Protein AF-A0A2G1YB17-F1 (afdb_monomer_lite)

Secondary structure (DSSP, 8-state):
-PPPPPPPTT-HHHHH-HHHHHHHHHHHHHHHHTS-PBPTTSSBPHHHHHHHHHHS--TT-

Radius of gyration: 13.98 Å; chains: 1; bounding box: 30×33×36 Å

pLDDT: mean 87.39, std 10.76, range [56.19, 97.44]

Foldseek 3Di:
DDDDDDDDPPDVCCVPPLVNVLVVVQVVCCVVVVHFDADPVRHTDPVVVVVSVVPSCDPPD

Structure (mmCIF, N/CA/C/O backbone):
data_AF-A0A2G1YB17-F1
#
_entry.id   AF-A0A2G1YB17-F1
#
loop_
_atom_site.group_PDB
_atom_site.id
_atom_site.type_symbol
_atom_site.label_atom_id
_atom_site.label_alt_id
_atom_site.label_comp_id
_atom_site.label_asym_id
_atom_site.label_entity_id
_atom_site.label_seq_id
_atom_site.pdbx_PDB_ins_code
_atom_site.Cartn_x
_atom_site.Cartn_y
_atom_site.Cartn_z
_atom_site.occupancy
_atom_site.B_iso_or_equiv
_atom_site.auth_seq_id
_atom_site.auth_comp_id
_atom_site.auth_asym_id
_atom_site.auth_atom_id
_atom_site.pdbx_PDB_model_num
ATOM 1 N N . MET A 1 1 ? -1.879 26.488 13.338 1.00 56.19 1 MET A N 1
ATOM 2 C CA . MET A 1 1 ? -1.311 25.130 13.451 1.00 56.19 1 MET A CA 1
ATOM 3 C C . MET A 1 1 ? 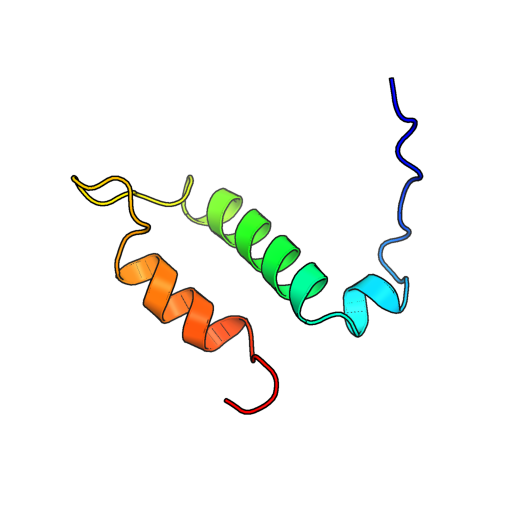-2.385 24.278 14.095 1.00 56.19 1 MET A C 1
ATOM 5 O O . MET A 1 1 ? -2.861 24.667 15.151 1.00 56.19 1 MET A O 1
ATOM 9 N N . ILE A 1 2 ? -2.881 23.255 13.400 1.00 72.06 2 ILE A N 1
ATOM 10 C CA . ILE A 1 2 ? -3.949 22.394 13.928 1.00 72.06 2 ILE A CA 1
ATOM 11 C C . ILE A 1 2 ? -3.287 21.414 14.900 1.00 72.06 2 ILE A C 1
ATOM 13 O O . ILE A 1 2 ? -2.311 20.768 14.525 1.00 72.06 2 ILE A O 1
ATOM 17 N N . GLU A 1 3 ? -3.771 21.344 16.140 1.00 76.69 3 GLU A N 1
ATOM 18 C CA . GLU A 1 3 ? -3.322 20.326 17.092 1.00 76.69 3 GLU A CA 1
ATOM 19 C C . GLU A 1 3 ? -3.838 18.956 16.654 1.00 76.69 3 GLU A C 1
ATOM 21 O O . GLU A 1 3 ? -5.042 18.745 16.495 1.00 76.69 3 GLU A O 1
ATOM 26 N N . PHE A 1 4 ? -2.914 18.018 16.463 1.00 78.00 4 PHE A 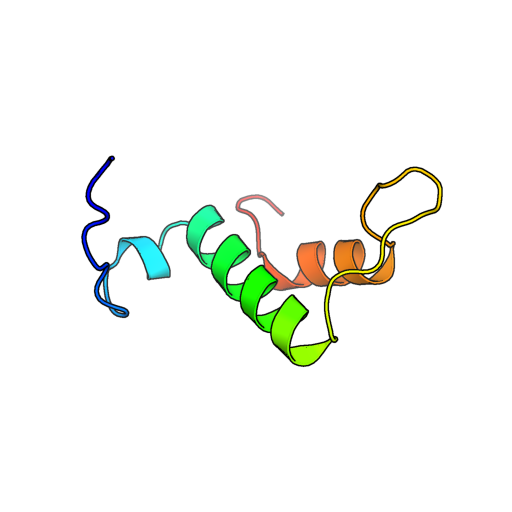N 1
ATOM 27 C CA . PHE A 1 4 ? -3.258 16.623 16.240 1.00 78.00 4 PHE A CA 1
ATOM 28 C C . PHE A 1 4 ? -3.508 15.964 17.591 1.00 78.00 4 PHE A C 1
ATOM 30 O O . PHE A 1 4 ? -2.614 15.911 18.436 1.00 78.00 4 PHE A O 1
ATOM 37 N N . LYS A 1 5 ? -4.724 15.452 17.798 1.00 79.12 5 LYS A N 1
ATOM 38 C CA . LYS A 1 5 ? -4.992 14.579 18.941 1.00 79.12 5 LYS A CA 1
ATOM 39 C C . LYS A 1 5 ? -4.312 13.228 18.708 1.00 79.12 5 LYS A C 1
ATOM 41 O O . LYS A 1 5 ? -4.493 12.665 17.626 1.00 79.12 5 LYS A O 1
ATOM 46 N N . PRO A 1 6 ? -3.562 12.703 19.691 1.00 73.06 6 PRO A N 1
ATOM 47 C CA . PRO A 1 6 ? -3.070 11.340 19.614 1.00 73.06 6 PRO A CA 1
ATOM 48 C C . PRO A 1 6 ? -4.267 10.388 19.551 1.00 73.06 6 PRO A C 1
ATOM 50 O O . PRO A 1 6 ? -5.233 10.537 20.300 1.00 73.06 6 PRO A O 1
ATOM 53 N N . ILE A 1 7 ? -4.204 9.455 18.608 1.00 69.88 7 ILE A N 1
ATOM 54 C CA . ILE A 1 7 ? -5.162 8.364 18.470 1.00 69.88 7 ILE A CA 1
ATOM 55 C C . ILE A 1 7 ? -4.569 7.176 19.221 1.00 69.88 7 ILE A C 1
ATOM 57 O O . ILE A 1 7 ? -3.434 6.779 18.953 1.00 69.88 7 ILE A O 1
ATOM 61 N N . GLU A 1 8 ? -5.327 6.626 20.165 1.00 75.06 8 GLU A N 1
ATOM 62 C CA . GLU A 1 8 ? -4.932 5.405 20.863 1.00 75.06 8 GLU A CA 1
ATOM 63 C C . GLU A 1 8 ? -4.965 4.225 19.890 1.00 75.06 8 GLU A C 1
ATOM 65 O O . GLU A 1 8 ? -5.925 4.051 19.138 1.00 75.06 8 GLU A O 1
ATOM 70 N N . ASN A 1 9 ? -3.931 3.384 19.923 1.00 66.56 9 ASN A N 1
ATOM 71 C CA . ASN A 1 9 ? -3.721 2.319 18.933 1.00 66.56 9 ASN A CA 1
ATOM 72 C C . ASN A 1 9 ? -4.853 1.264 18.907 1.00 66.56 9 ASN A C 1
ATOM 74 O O . ASN A 1 9 ? -5.000 0.501 17.955 1.00 66.56 9 ASN A O 1
ATOM 78 N N . ASP A 1 10 ? -5.672 1.230 19.959 1.00 66.81 10 ASP A N 1
ATOM 79 C CA . ASP A 1 10 ? -6.800 0.317 20.116 1.00 66.81 10 ASP A CA 1
ATOM 80 C C . ASP A 1 10 ? -8.162 0.895 19.714 1.00 66.81 10 ASP A C 1
ATOM 82 O O . ASP A 1 10 ? -9.167 0.176 19.800 1.00 66.81 10 ASP A O 1
ATOM 86 N N . GLU A 1 11 ? -8.220 2.152 19.264 1.00 71.75 11 GLU A N 1
ATOM 87 C CA . GLU A 1 11 ? -9.472 2.817 18.917 1.00 71.75 11 GLU A CA 1
ATOM 88 C C . GLU A 1 11 ? -10.199 2.068 17.786 1.00 71.75 11 GLU A C 1
ATOM 90 O O . GLU A 1 11 ? -9.614 1.674 16.774 1.00 71.75 11 GLU A O 1
ATOM 95 N N . LEU A 1 12 ? -11.515 1.875 17.932 1.00 71.69 12 LEU A N 1
ATOM 96 C CA . LEU A 1 12 ? -12.336 1.167 16.940 1.00 71.69 12 LEU A CA 1
ATOM 97 C C . LEU A 1 12 ? -12.220 1.780 15.539 1.00 71.69 12 LEU A C 1
ATOM 99 O O . LEU A 1 12 ? -12.395 1.073 14.553 1.00 71.69 12 LEU A O 1
ATOM 103 N N . LEU A 1 13 ? -11.882 3.068 15.442 1.00 69.75 13 LEU A N 1
ATOM 104 C CA . LEU A 1 13 ? -11.628 3.752 14.180 1.00 69.75 13 LEU A CA 1
ATOM 105 C C . LEU A 1 13 ? -10.483 3.098 13.381 1.00 69.75 13 LEU A C 1
ATOM 107 O O . LEU A 1 13 ? -10.628 2.913 12.175 1.00 69.75 13 LEU A O 1
ATOM 111 N N . LEU A 1 14 ? -9.394 2.687 14.045 1.00 65.19 14 LEU A N 1
ATOM 112 C CA . LEU A 1 14 ? -8.266 1.965 13.436 1.00 65.19 14 LEU A CA 1
ATOM 113 C C . LEU A 1 14 ? -8.660 0.552 12.993 1.00 65.19 14 LEU A C 1
ATOM 115 O O . LEU A 1 14 ? -8.196 0.069 11.963 1.00 65.19 14 LEU A O 1
ATOM 119 N N . LYS A 1 15 ? -9.544 -0.103 13.753 1.00 69.50 15 LYS A N 1
ATOM 120 C CA . LYS A 1 15 ? -9.969 -1.489 13.496 1.00 69.50 15 LYS A CA 1
ATOM 121 C C . LYS A 1 15 ? -11.078 -1.596 12.446 1.00 69.50 15 LYS A C 1
ATOM 123 O O . LYS A 1 15 ? -11.128 -2.583 11.719 1.00 69.50 15 LYS A O 1
ATOM 128 N N . LEU A 1 16 ? -11.969 -0.607 12.372 1.00 79.56 16 LEU A N 1
ATOM 129 C CA . LEU A 1 16 ? -13.188 -0.667 11.563 1.00 79.56 16 LEU A CA 1
ATOM 130 C C . LEU A 1 16 ? -13.136 0.193 10.303 1.00 79.56 16 LEU A C 1
ATOM 132 O O . LEU A 1 16 ? -13.875 -0.102 9.370 1.00 79.56 16 LEU A O 1
ATOM 136 N N . SER A 1 17 ? -12.307 1.242 10.246 1.00 86.50 17 SER A N 1
ATOM 137 C CA . SER A 1 17 ? -12.202 2.073 9.043 1.00 86.50 17 SER A CA 1
ATOM 138 C C . SER A 1 17 ? -11.287 1.406 8.013 1.00 86.50 17 SER A C 1
ATOM 140 O O . SER A 1 17 ? -10.074 1.333 8.238 1.00 86.50 17 SER A O 1
ATOM 142 N N . PRO A 1 18 ? -11.810 0.979 6.845 1.00 88.06 18 PRO A N 1
ATOM 143 C CA . PRO A 1 18 ? -10.982 0.375 5.803 1.00 88.06 18 PRO A CA 1
ATOM 144 C C . PRO A 1 18 ? -9.899 1.338 5.306 1.00 88.06 18 PRO A C 1
ATOM 146 O O . PRO A 1 18 ? -8.794 0.918 4.981 1.00 88.06 18 PRO A O 1
ATOM 149 N N . LEU A 1 19 ? -10.193 2.643 5.311 1.00 89.44 19 LEU A N 1
ATOM 150 C CA . LEU A 1 19 ? -9.242 3.671 4.902 1.00 89.44 19 LEU A CA 1
ATOM 151 C C . LEU A 1 19 ? -8.086 3.812 5.896 1.00 89.44 19 LEU A C 1
ATOM 153 O O . LEU A 1 19 ? -6.934 3.853 5.476 1.00 89.44 19 LEU A O 1
ATOM 157 N N . VAL A 1 20 ? -8.379 3.871 7.199 1.00 88.62 20 VAL A N 1
ATOM 158 C CA . VAL A 1 20 ? -7.333 4.006 8.227 1.00 88.62 20 VAL A CA 1
ATOM 159 C C . VAL A 1 20 ? -6.431 2.775 8.216 1.00 88.62 20 VAL A C 1
ATOM 161 O O . VAL A 1 20 ? -5.211 2.915 8.189 1.00 88.62 20 VAL A O 1
ATOM 164 N N . ARG A 1 21 ? -7.020 1.578 8.120 1.00 88.81 21 ARG A N 1
ATOM 165 C CA . ARG A 1 21 ? -6.266 0.331 7.967 1.00 88.81 21 ARG A CA 1
ATOM 166 C C . ARG A 1 21 ? -5.393 0.332 6.708 1.00 88.81 21 ARG A C 1
ATOM 168 O O . ARG A 1 21 ? -4.232 -0.056 6.774 1.00 88.81 21 ARG A O 1
ATOM 175 N N . ALA A 1 22 ? -5.922 0.766 5.562 1.00 92.94 22 ALA A N 1
ATOM 176 C CA . ALA A 1 22 ? -5.154 0.841 4.319 1.00 92.94 22 ALA A CA 1
ATOM 177 C C . ALA A 1 22 ? -3.968 1.819 4.425 1.00 92.94 22 ALA A C 1
ATOM 179 O O . ALA A 1 22 ? -2.885 1.531 3.911 1.00 92.94 22 ALA A O 1
ATOM 180 N N . ILE A 1 23 ? -4.143 2.949 5.119 1.00 92.62 23 ILE A N 1
ATOM 181 C CA . ILE A 1 23 ? -3.064 3.911 5.389 1.00 92.62 23 ILE A CA 1
ATOM 182 C C . ILE A 1 23 ? -1.982 3.273 6.264 1.00 92.62 23 ILE A C 1
ATOM 184 O O . ILE A 1 23 ? -0.813 3.321 5.889 1.00 92.62 23 ILE A O 1
ATOM 188 N N . ASP A 1 24 ? -2.358 2.637 7.375 1.00 91.06 24 ASP A N 1
ATOM 189 C CA . ASP A 1 24 ? -1.414 1.965 8.278 1.00 91.06 24 ASP A CA 1
ATOM 190 C C . ASP A 1 24 ? -0.599 0.882 7.549 1.00 91.06 24 ASP A C 1
ATOM 192 O O . ASP A 1 24 ? 0.634 0.893 7.555 1.00 91.06 24 ASP A O 1
ATOM 196 N N . LEU A 1 25 ? -1.280 0.025 6.779 1.00 93.69 25 LEU A N 1
ATOM 197 C CA . LEU A 1 25 ? -0.632 -0.976 5.929 1.00 93.69 25 LEU A CA 1
ATOM 198 C C . LEU A 1 25 ? 0.338 -0.338 4.926 1.00 93.69 25 LEU A C 1
ATOM 200 O O . LEU A 1 25 ? 1.432 -0.860 4.713 1.00 93.69 25 LEU A O 1
ATOM 204 N N . THR A 1 26 ? -0.034 0.790 4.318 1.00 95.94 26 THR A N 1
ATOM 205 C CA . THR A 1 26 ? 0.818 1.509 3.359 1.00 95.94 26 THR A CA 1
ATOM 206 C C . THR A 1 26 ? 2.075 2.063 4.025 1.00 95.94 26 THR A C 1
ATOM 208 O O . THR A 1 26 ? 3.162 1.941 3.462 1.00 9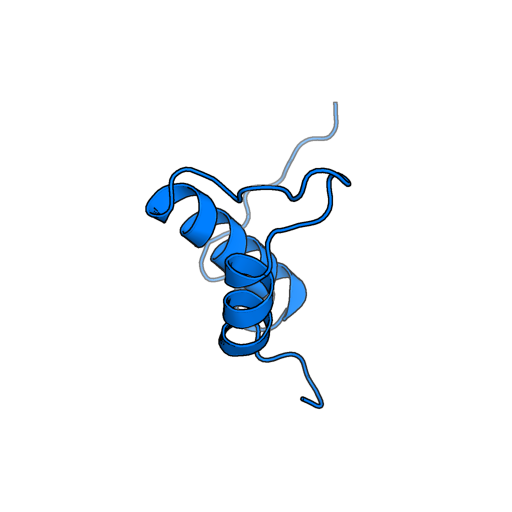5.94 26 THR A O 1
ATOM 211 N N . LEU A 1 27 ? 1.952 2.645 5.220 1.00 94.44 27 LEU A N 1
ATOM 212 C CA . LEU A 1 27 ? 3.092 3.151 5.990 1.00 94.44 27 LEU A CA 1
ATOM 213 C C . LEU A 1 27 ? 4.025 2.014 6.428 1.00 94.44 27 LEU A C 1
ATOM 215 O O . LEU A 1 27 ? 5.246 2.142 6.367 1.00 94.44 27 LEU A O 1
ATOM 219 N N . ASN A 1 28 ? 3.472 0.864 6.808 1.00 94.50 28 ASN A N 1
ATOM 220 C CA . ASN A 1 28 ? 4.286 -0.306 7.112 1.00 94.50 28 ASN A CA 1
ATOM 221 C C . ASN A 1 28 ? 4.975 -0.871 5.851 1.00 94.50 28 ASN A C 1
ATOM 223 O O . ASN A 1 28 ? 6.148 -1.255 5.885 1.00 94.50 28 ASN A O 1
ATOM 227 N N . TYR A 1 29 ? 4.289 -0.875 4.704 1.00 96.31 29 TYR A N 1
ATOM 228 C CA . TYR A 1 29 ? 4.889 -1.254 3.423 1.00 96.31 29 TYR A CA 1
ATOM 229 C C . TYR A 1 29 ? 6.061 -0.338 3.064 1.00 96.31 29 TYR A C 1
ATOM 231 O O . TYR A 1 29 ? 7.127 -0.830 2.706 1.00 96.31 29 TYR A O 1
ATOM 239 N N . THR A 1 30 ? 5.911 0.985 3.190 1.00 95.56 30 THR A N 1
ATOM 240 C CA . THR A 1 30 ? 7.002 1.920 2.872 1.00 95.56 30 THR A CA 1
ATOM 241 C C . THR A 1 30 ? 8.197 1.715 3.797 1.00 95.56 30 THR A C 1
ATOM 243 O O . THR A 1 30 ? 9.330 1.737 3.322 1.00 95.56 30 THR A O 1
ATOM 246 N N . ASN A 1 31 ? 7.969 1.445 5.084 1.00 94.31 31 ASN A N 1
ATOM 247 C CA . ASN A 1 31 ? 9.044 1.159 6.031 1.00 94.31 31 ASN A CA 1
ATOM 248 C C . ASN A 1 31 ? 9.788 -0.150 5.694 1.00 94.31 31 ASN A C 1
ATOM 250 O O . ASN A 1 31 ? 11.011 -0.208 5.766 1.00 94.31 31 ASN A O 1
ATOM 254 N N . THR A 1 32 ? 9.067 -1.196 5.277 1.00 94.31 32 THR A N 1
ATOM 255 C CA . THR A 1 32 ? 9.663 -2.511 4.963 1.00 94.31 32 THR A CA 1
ATOM 256 C C . THR A 1 32 ? 10.293 -2.596 3.571 1.00 94.31 32 THR A C 1
ATOM 258 O O . THR A 1 32 ? 11.248 -3.345 3.384 1.00 94.31 32 THR A O 1
ATOM 261 N N . GLN A 1 33 ? 9.777 -1.847 2.594 1.00 93.44 33 GLN A N 1
ATOM 262 C CA . GLN A 1 33 ? 10.212 -1.885 1.191 1.00 93.44 33 GLN A CA 1
ATOM 263 C C . GLN A 1 33 ? 11.080 -0.684 0.788 1.00 93.44 33 GLN A C 1
ATOM 265 O O . GLN A 1 33 ? 11.398 -0.528 -0.389 1.00 93.44 33 GLN A O 1
ATOM 270 N N . ASN A 1 34 ? 11.482 0.153 1.753 1.00 92.06 34 ASN A N 1
ATOM 271 C CA . ASN A 1 34 ? 12.248 1.383 1.527 1.00 92.06 34 ASN A CA 1
ATOM 272 C C . ASN A 1 34 ? 11.535 2.372 0.578 1.00 92.06 34 ASN A C 1
ATOM 274 O O . ASN A 1 34 ? 12.132 2.969 -0.317 1.00 92.06 34 ASN A O 1
ATOM 278 N N . GLY A 1 35 ? 10.229 2.531 0.790 1.00 93.38 35 GLY A N 1
ATOM 279 C CA . GLY A 1 35 ? 9.347 3.410 0.029 1.00 93.38 35 GLY A CA 1
ATOM 280 C C . GLY A 1 35 ? 8.458 2.683 -0.980 1.00 93.38 35 GLY A C 1
ATOM 281 O O . GLY A 1 35 ? 8.394 1.457 -1.049 1.00 93.38 35 GLY A O 1
ATOM 282 N N . ILE A 1 36 ? 7.725 3.476 -1.762 1.00 96.56 36 ILE A N 1
ATOM 283 C CA . ILE A 1 36 ? 6.923 2.996 -2.889 1.00 96.56 36 ILE A CA 1
ATOM 284 C C . ILE A 1 36 ? 7.560 3.552 -4.150 1.00 96.56 36 ILE A C 1
ATOM 286 O O . ILE A 1 36 ? 7.582 4.765 -4.359 1.00 96.56 36 ILE A O 1
ATOM 290 N N . GLU A 1 37 ? 8.084 2.673 -4.999 1.00 95.31 37 GLU A N 1
ATOM 291 C CA . GLU A 1 37 ? 8.633 3.122 -6.272 1.00 95.31 37 GLU A CA 1
ATOM 292 C C . GLU A 1 37 ? 7.512 3.667 -7.163 1.00 95.31 37 GLU A C 1
ATOM 294 O O . GLU A 1 37 ? 6.390 3.142 -7.208 1.00 95.31 37 GLU A O 1
ATOM 299 N N . LEU A 1 38 ? 7.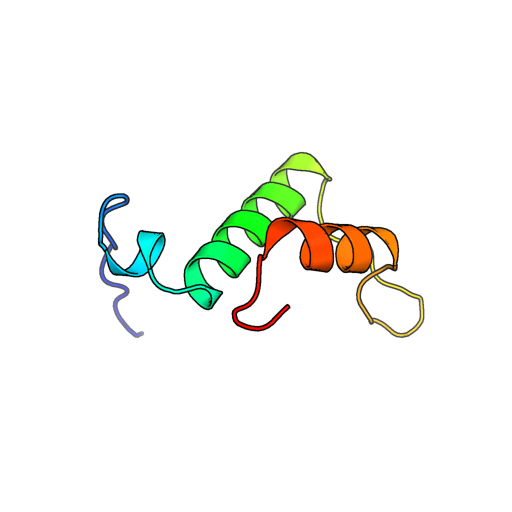852 4.695 -7.930 1.00 97.06 38 LEU A N 1
ATOM 300 C CA . LEU A 1 38 ? 6.964 5.282 -8.917 1.00 97.06 38 LEU A CA 1
ATOM 301 C C . LEU A 1 38 ? 7.351 4.832 -10.324 1.00 97.06 38 LEU A C 1
ATOM 303 O O . LEU A 1 38 ? 8.505 4.549 -10.644 1.00 97.06 38 LEU A O 1
ATOM 307 N N . THR A 1 39 ? 6.352 4.786 -11.191 1.00 97.06 39 THR A N 1
ATOM 308 C CA . THR A 1 39 ? 6.545 4.701 -12.637 1.00 97.06 39 THR A CA 1
ATOM 309 C C . THR A 1 39 ? 7.129 6.013 -13.172 1.00 97.06 39 THR A C 1
ATOM 311 O O . THR A 1 39 ? 7.075 7.051 -12.515 1.00 97.06 39 THR A O 1
ATOM 314 N N . LYS A 1 40 ? 7.612 6.011 -14.422 1.00 96.75 40 LYS A N 1
ATOM 315 C CA . LYS A 1 40 ? 8.061 7.244 -15.103 1.00 96.75 40 LYS A CA 1
ATOM 316 C C . LYS A 1 40 ? 6.968 8.318 -15.197 1.00 96.75 40 LYS A C 1
ATOM 318 O O . LYS A 1 40 ? 7.285 9.496 -15.269 1.00 96.75 40 LYS A O 1
ATOM 323 N N . GLY A 1 41 ? 5.698 7.907 -15.198 1.00 97.44 41 GLY A N 1
ATOM 324 C CA . GLY A 1 41 ? 4.537 8.799 -15.186 1.00 97.44 41 GLY A CA 1
ATOM 325 C C . GLY A 1 41 ? 4.095 9.224 -13.785 1.00 97.44 41 GLY A C 1
ATOM 326 O O . GLY A 1 41 ? 2.974 9.691 -13.637 1.00 97.44 41 GLY A O 1
ATOM 327 N N . MET A 1 42 ? 4.926 9.014 -12.757 1.00 95.31 42 MET A N 1
ATOM 328 C CA . MET A 1 42 ? 4.655 9.369 -11.356 1.00 95.31 42 MET A CA 1
ATOM 329 C C . MET A 1 42 ? 3.454 8.650 -10.713 1.00 95.31 42 MET A C 1
ATOM 331 O O . MET A 1 42 ? 3.039 9.002 -9.614 1.00 95.31 42 MET A O 1
ATOM 335 N N . ALA A 1 43 ? 2.919 7.603 -11.348 1.00 97.06 43 ALA A N 1
ATOM 336 C CA . ALA A 1 43 ? 1.960 6.691 -10.723 1.00 97.06 43 ALA A CA 1
ATOM 337 C C . ALA A 1 43 ? 2.679 5.634 -9.871 1.00 97.06 43 ALA A C 1
ATOM 339 O O . ALA A 1 43 ? 3.831 5.303 -10.160 1.00 97.06 43 ALA A O 1
ATOM 340 N N . PHE A 1 44 ? 2.000 5.043 -8.886 1.00 96.56 44 PHE A N 1
ATOM 341 C CA . PHE A 1 44 ? 2.548 3.920 -8.118 1.00 96.56 44 PHE A CA 1
ATOM 342 C C . PHE A 1 44 ? 2.908 2.725 -9.011 1.00 96.56 44 PHE A C 1
ATOM 344 O O . PHE A 1 44 ? 2.205 2.419 -9.979 1.00 96.56 44 PHE A O 1
ATOM 351 N N . ASN A 1 45 ? 4.011 2.035 -8.696 1.00 95.75 45 ASN A N 1
ATOM 352 C CA . ASN A 1 45 ? 4.434 0.871 -9.469 1.00 95.75 45 ASN A CA 1
ATOM 353 C C . ASN A 1 45 ? 3.416 -0.290 -9.379 1.00 95.75 45 ASN A C 1
ATOM 355 O O . ASN A 1 45 ? 2.627 -0.422 -8.440 1.00 95.75 45 ASN A O 1
ATOM 359 N N . ARG A 1 46 ? 3.467 -1.197 -10.362 1.00 96.88 46 ARG A N 1
ATOM 360 C CA . ARG A 1 46 ? 2.554 -2.349 -10.434 1.00 96.88 46 ARG A CA 1
ATOM 361 C C . ARG A 1 46 ? 2.663 -3.273 -9.213 1.00 96.88 46 ARG A C 1
ATOM 363 O O . ARG A 1 46 ? 1.658 -3.878 -8.844 1.00 96.88 46 ARG A O 1
ATOM 370 N N . LYS A 1 47 ? 3.855 -3.402 -8.618 1.00 96.25 47 LYS A N 1
ATOM 371 C CA . LYS A 1 47 ? 4.104 -4.279 -7.462 1.00 96.25 47 LYS A CA 1
ATOM 372 C C . LYS A 1 47 ? 3.303 -3.814 -6.246 1.00 96.25 47 LYS A C 1
ATOM 374 O O . LYS A 1 47 ? 2.545 -4.606 -5.696 1.00 96.25 47 LYS A O 1
A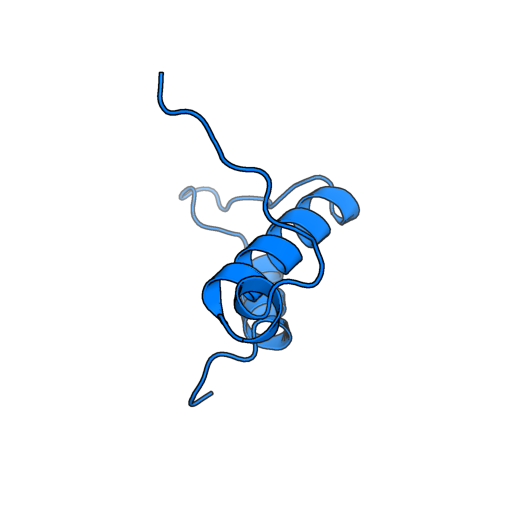TOM 379 N N . PHE A 1 48 ? 3.401 -2.529 -5.908 1.00 97.12 48 PHE A N 1
ATOM 380 C CA . PHE A 1 48 ? 2.632 -1.912 -4.835 1.00 97.12 48 PHE A CA 1
ATOM 381 C C . PHE A 1 48 ? 1.134 -2.023 -5.101 1.00 97.12 48 PHE A C 1
ATOM 383 O O . PHE A 1 48 ? 0.401 -2.443 -4.220 1.00 97.12 48 PHE A O 1
ATOM 390 N N . VAL A 1 49 ? 0.674 -1.732 -6.324 1.00 95.88 49 VAL A N 1
ATOM 391 C CA . VAL A 1 49 ? -0.762 -1.794 -6.650 1.00 95.88 49 VAL A CA 1
ATOM 392 C C . VAL A 1 49 ? -1.332 -3.212 -6.493 1.00 95.88 49 VAL A C 1
ATOM 394 O O . VAL A 1 49 ? -2.414 -3.365 -5.933 1.00 95.88 49 VAL A O 1
ATOM 397 N N . HIS A 1 50 ? -0.617 -4.256 -6.933 1.00 96.12 50 HIS A N 1
ATOM 398 C CA . HIS A 1 50 ? -1.078 -5.645 -6.748 1.00 96.12 50 HIS A CA 1
ATOM 399 C C . HIS A 1 50 ? -1.095 -6.049 -5.277 1.00 96.12 50 HIS A C 1
ATOM 401 O O . HIS A 1 50 ? -2.027 -6.713 -4.830 1.00 96.12 50 HIS A O 1
ATOM 407 N N . TRP A 1 51 ? -0.068 -5.651 -4.532 1.00 96.88 51 TRP A N 1
ATOM 408 C CA . TRP A 1 51 ? -0.013 -5.884 -3.098 1.00 96.88 51 TRP A CA 1
ATOM 409 C C . TRP A 1 51 ? -1.163 -5.163 -2.373 1.00 96.88 51 TRP A C 1
ATOM 411 O O . TRP A 1 51 ? -1.915 -5.800 -1.645 1.00 96.88 51 TRP A O 1
ATOM 421 N N . ALA A 1 52 ? -1.382 -3.876 -2.648 1.00 96.06 52 ALA A N 1
ATOM 422 C CA . ALA A 1 52 ? -2.428 -3.066 -2.029 1.00 96.06 52 ALA A CA 1
ATOM 423 C C . ALA A 1 52 ? -3.827 -3.632 -2.306 1.00 96.06 52 ALA A C 1
ATOM 425 O O . ALA A 1 52 ? -4.646 -3.734 -1.396 1.00 96.06 52 ALA A O 1
ATOM 426 N N . ALA A 1 53 ? -4.086 -4.074 -3.541 1.00 94.00 53 ALA A N 1
ATOM 427 C CA . ALA A 1 53 ? -5.342 -4.729 -3.897 1.00 94.00 53 ALA A CA 1
ATOM 428 C C . ALA A 1 53 ? -5.589 -6.018 -3.092 1.00 94.00 53 ALA A C 1
ATOM 430 O O . ALA A 1 53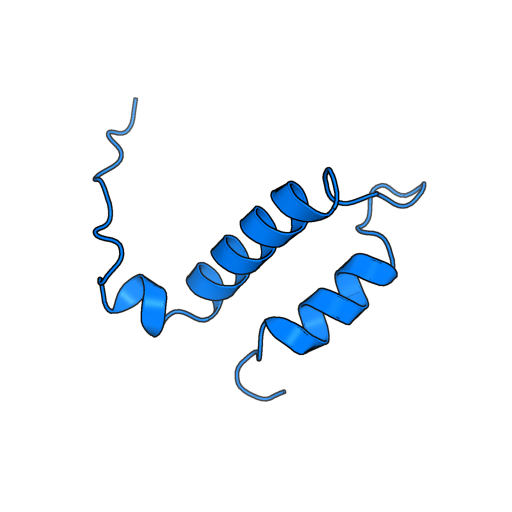 ? -6.731 -6.312 -2.752 1.00 94.00 53 ALA A O 1
ATOM 431 N N . LYS A 1 54 ? -4.529 -6.768 -2.763 1.00 94.19 54 LYS A N 1
ATOM 432 C CA . LYS A 1 54 ? -4.614 -7.990 -1.955 1.00 94.19 54 LYS A CA 1
ATOM 433 C C . LYS A 1 54 ? -4.813 -7.699 -0.466 1.00 94.19 54 LYS A C 1
ATOM 435 O O . LYS A 1 54 ? -5.587 -8.395 0.178 1.00 94.19 54 LYS A O 1
ATOM 440 N N . GLU A 1 55 ? -4.110 -6.707 0.077 1.00 94.62 55 GLU A N 1
ATOM 441 C CA . GLU A 1 55 ? -4.024 -6.492 1.529 1.00 94.62 55 GLU A CA 1
ATOM 442 C C . GLU A 1 55 ? -5.064 -5.506 2.084 1.00 94.62 55 GLU A C 1
ATOM 444 O O . GLU A 1 55 ? -5.402 -5.575 3.266 1.00 94.62 55 GLU A O 1
ATOM 449 N N . PHE A 1 56 ? -5.591 -4.578 1.275 1.00 92.19 56 PHE A N 1
ATOM 450 C CA . PHE A 1 56 ? -6.533 -3.568 1.783 1.00 92.19 56 PHE A CA 1
ATOM 451 C C . PHE A 1 56 ? -7.922 -4.138 2.075 1.00 92.19 56 PHE A C 1
ATOM 453 O O . PHE A 1 56 ? -8.630 -3.572 2.905 1.00 92.19 56 PHE A O 1
ATOM 460 N N . HIS A 1 57 ? -8.294 -5.264 1.447 1.00 89.06 57 HIS A N 1
ATOM 461 C CA . HIS A 1 57 ? -9.599 -5.916 1.617 1.00 89.06 57 HIS A CA 1
ATOM 462 C C . HIS A 1 57 ? -10.759 -4.912 1.563 1.00 89.06 57 HIS A C 1
ATOM 464 O O . HIS A 1 57 ? -11.541 -4.783 2.510 1.00 89.06 57 HIS A O 1
ATOM 470 N N . TRP A 1 58 ? -10.819 -4.139 0.477 1.00 87.06 58 TRP A N 1
ATOM 471 C CA . TRP A 1 58 ? -11.853 -3.124 0.321 1.00 87.06 58 TRP A CA 1
ATOM 472 C C . TRP A 1 58 ? -13.248 -3.753 0.367 1.00 87.06 58 TRP A C 1
ATOM 474 O O . TRP A 1 58 ? -13.464 -4.799 -0.242 1.00 87.06 58 TRP A O 1
ATOM 484 N N . PRO A 1 59 ? -14.220 -3.116 1.042 1.00 83.81 59 PRO A N 1
ATOM 485 C CA . PRO A 1 59 ? -15.585 -3.616 1.058 1.00 83.81 59 PRO A CA 1
ATOM 486 C C . PRO A 1 59 ? -16.128 -3.785 -0.366 1.00 83.81 59 PRO A C 1
ATOM 488 O O . PRO A 1 59 ? -16.094 -2.845 -1.158 1.00 83.81 59 PRO A O 1
ATOM 491 N N . GLY A 1 60 ? -16.650 -4.973 -0.671 1.00 83.94 60 GLY A N 1
ATOM 492 C CA . GLY A 1 60 ? -17.230 -5.287 -1.981 1.00 83.94 60 GLY A CA 1
ATOM 493 C C . GLY A 1 60 ? -16.257 -5.858 -3.018 1.00 83.94 60 GLY A C 1
ATOM 494 O O . GLY A 1 60 ? -16.678 -6.067 -4.155 1.00 83.94 60 GLY A O 1
ATOM 495 N N . HIS A 1 61 ? -15.005 -6.136 -2.642 1.00 75.19 61 HIS A N 1
ATOM 496 C CA . HIS A 1 61 ? -13.996 -6.774 -3.492 1.00 75.19 61 HIS A CA 1
ATOM 497 C C . HIS A 1 61 ? -13.302 -7.948 -2.798 1.00 75.19 61 HIS A C 1
ATOM 499 O O . HIS A 1 61 ? -13.186 -7.928 -1.552 1.00 75.19 61 HIS A O 1
#

Sequence (61 aa):
MIEFKPIENDELLLKLSPLVRAIDLTLNYTNTQNGIELTKGMAFNRKFVHWAAKEFHWPGH